Protein AF-A0A9Q3IYP3-F1 (afdb_monomer_lite)

Structure (mmCIF, N/CA/C/O backbone):
data_AF-A0A9Q3IYP3-F1
#
_entry.id   AF-A0A9Q3IYP3-F1
#
loop_
_atom_site.group_PDB
_atom_site.id
_atom_site.type_symbol
_atom_site.label_atom_id
_atom_site.label_alt_id
_atom_site.label_comp_id
_atom_site.label_asym_id
_atom_site.label_entity_id
_atom_site.label_seq_id
_atom_site.pdbx_PDB_ins_code
_atom_site.Cartn_x
_atom_site.Cartn_y
_atom_site.Cartn_z
_atom_site.occupancy
_atom_site.B_iso_or_equiv
_atom_site.auth_seq_id
_atom_site.auth_comp_id
_atom_site.auth_asym_id
_atom_site.auth_atom_id
_atom_site.pdbx_PDB_model_num
ATOM 1 N N . MET A 1 1 ? -25.942 8.165 0.997 1.00 43.72 1 MET A N 1
ATOM 2 C CA . MET A 1 1 ? -25.496 6.760 1.086 1.00 43.72 1 MET A CA 1
ATOM 3 C C . MET A 1 1 ? -24.347 6.604 0.104 1.00 43.72 1 MET A C 1
ATOM 5 O O . MET A 1 1 ? -24.594 6.664 -1.089 1.00 43.72 1 MET A O 1
ATOM 9 N N . ALA A 1 2 ? -23.098 6.566 0.575 1.00 56.38 2 ALA A N 1
ATOM 10 C CA . ALA A 1 2 ? -21.951 6.377 -0.312 1.00 56.38 2 ALA A CA 1
ATOM 11 C C . ALA A 1 2 ? -21.755 4.872 -0.513 1.00 56.38 2 ALA A C 1
ATOM 13 O O . ALA A 1 2 ? -21.346 4.168 0.409 1.00 56.38 2 ALA A O 1
ATOM 14 N N . GLU A 1 3 ? -22.115 4.374 -1.692 1.00 59.12 3 GLU A N 1
ATOM 15 C CA . GLU A 1 3 ? -21.836 3.002 -2.096 1.00 59.12 3 GLU A CA 1
ATOM 16 C C . GLU A 1 3 ? -20.316 2.816 -2.147 1.00 59.12 3 GLU A C 1
ATOM 18 O O . GLU A 1 3 ? -19.628 3.316 -3.036 1.00 59.12 3 GLU A O 1
ATOM 23 N N . MET A 1 4 ? -19.773 2.118 -1.151 1.00 59.59 4 MET A N 1
ATOM 24 C CA . MET A 1 4 ? -18.382 1.683 -1.135 1.00 59.59 4 MET A CA 1
ATOM 25 C C . MET A 1 4 ? -18.234 0.591 -2.202 1.00 59.59 4 MET A C 1
ATOM 27 O O . MET A 1 4 ? -18.332 -0.600 -1.907 1.00 59.59 4 MET A O 1
ATOM 31 N N . THR A 1 5 ? -18.070 0.983 -3.468 1.00 63.00 5 THR A N 1
ATOM 32 C CA . THR A 1 5 ? -17.917 0.052 -4.589 1.00 63.00 5 THR A CA 1
ATOM 33 C C . THR A 1 5 ? -16.693 -0.824 -4.332 1.00 63.00 5 THR A C 1
ATOM 35 O O . THR A 1 5 ? -15.551 -0.374 -4.471 1.00 63.00 5 THR A O 1
ATOM 38 N N . LYS A 1 6 ? -16.927 -2.070 -3.908 1.00 63.56 6 LYS A N 1
ATOM 39 C CA . LYS A 1 6 ? -15.890 -3.074 -3.671 1.00 63.56 6 LYS A CA 1
ATOM 40 C C . LYS A 1 6 ? -15.116 -3.235 -4.976 1.00 63.56 6 LYS A C 1
ATOM 42 O O . LYS A 1 6 ? -15.656 -3.728 -5.967 1.00 63.56 6 LYS A O 1
ATOM 47 N N . LYS A 1 7 ? -13.887 -2.714 -5.006 1.00 65.69 7 LYS A N 1
ATOM 48 C CA . LYS A 1 7 ? -13.035 -2.722 -6.197 1.00 65.69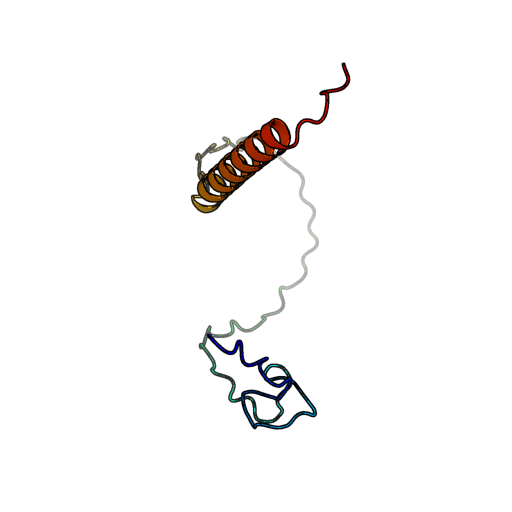 7 LYS A CA 1
ATOM 49 C C . LYS A 1 7 ? -12.891 -4.180 -6.621 1.00 65.69 7 LYS A C 1
ATOM 51 O O . LYS A 1 7 ? -12.425 -5.008 -5.847 1.00 65.69 7 LYS A O 1
ATOM 56 N N . LYS A 1 8 ? -13.401 -4.484 -7.811 1.00 68.81 8 LYS A N 1
ATOM 57 C CA . LYS A 1 8 ? -13.390 -5.814 -8.425 1.00 68.81 8 LYS A CA 1
ATOM 58 C C . LYS A 1 8 ? -11.944 -6.326 -8.370 1.00 68.81 8 LYS A C 1
ATOM 60 O O . LYS A 1 8 ? -11.047 -5.555 -8.717 1.00 68.81 8 LYS A O 1
ATOM 65 N N . ASN A 1 9 ? -11.714 -7.569 -7.932 1.00 80.19 9 ASN A N 1
ATOM 66 C CA . ASN A 1 9 ? -10.388 -8.209 -7.947 1.00 80.19 9 ASN A CA 1
ATOM 67 C C . ASN A 1 9 ? -9.969 -8.487 -9.400 1.00 80.19 9 ASN A C 1
ATOM 69 O O . ASN A 1 9 ? -9.955 -9.619 -9.863 1.00 80.19 9 ASN A O 1
ATOM 73 N N . THR A 1 10 ? -9.701 -7.427 -10.147 1.00 88.94 10 THR A N 1
ATOM 74 C CA . THR A 1 10 ? -9.329 -7.462 -11.556 1.00 88.94 10 THR A CA 1
ATOM 75 C C . THR A 1 10 ? -8.075 -6.634 -11.741 1.00 88.94 10 THR A C 1
ATOM 77 O O . THR A 1 10 ? -7.938 -5.567 -11.139 1.00 88.94 10 THR A O 1
ATOM 80 N N . CYS A 1 11 ? -7.177 -7.096 -12.599 1.00 90.12 11 CYS A N 1
ATOM 81 C CA . CYS A 1 11 ? -5.978 -6.391 -12.998 1.00 90.12 11 CYS A CA 1
ATOM 82 C C . CYS A 1 11 ? -6.297 -4.954 -13.416 1.00 90.12 11 CYS A C 1
ATOM 84 O O . CYS A 1 11 ? -6.943 -4.713 -14.433 1.00 90.12 11 CYS A O 1
ATOM 86 N N . HIS A 1 12 ? -5.770 -3.981 -12.677 1.00 89.12 12 HIS A N 1
ATOM 87 C CA . HIS A 1 12 ? -5.970 -2.565 -12.990 1.00 89.12 12 HIS A CA 1
ATOM 88 C C . HIS A 1 12 ? -5.202 -2.092 -14.235 1.00 89.12 12 HIS A C 1
ATOM 90 O O . HIS A 1 12 ? -5.465 -1.000 -14.725 1.00 89.12 12 HIS A O 1
ATOM 96 N N . ASN A 1 13 ? -4.268 -2.898 -14.753 1.00 86.69 13 ASN A N 1
ATOM 97 C CA . ASN A 1 13 ? -3.513 -2.573 -15.966 1.00 86.69 13 ASN A CA 1
ATOM 98 C C . ASN A 1 13 ? -4.239 -2.999 -17.254 1.00 86.69 13 ASN A C 1
ATOM 100 O O . ASN A 1 13 ? -4.123 -2.311 -18.264 1.00 86.69 13 ASN A O 1
ATOM 104 N N . CYS A 1 14 ? -4.954 -4.129 -17.251 1.00 89.56 14 CYS A N 1
ATOM 105 C CA . CYS A 1 14 ? -5.563 -4.687 -18.468 1.00 89.56 14 CYS A CA 1
ATOM 106 C C . CYS A 1 14 ? -7.042 -5.083 -18.338 1.00 89.56 14 CYS A C 1
ATOM 108 O O . CYS A 1 14 ? -7.666 -5.385 -19.350 1.00 89.56 14 CYS A O 1
ATOM 110 N N . GLY A 1 15 ? -7.605 -5.078 -17.127 1.00 88.38 15 GLY A N 1
ATOM 111 C CA . GLY A 1 15 ? -9.004 -5.412 -16.849 1.00 88.38 15 GLY A CA 1
ATOM 112 C C . GLY A 1 15 ? -9.299 -6.899 -16.622 1.00 88.38 15 GLY A C 1
ATOM 113 O O . GLY A 1 15 ? -10.424 -7.229 -16.257 1.00 88.38 15 GLY A O 1
ATOM 114 N N . SER A 1 16 ? -8.326 -7.799 -16.796 1.00 87.38 16 SER A N 1
ATOM 115 C CA . SER A 1 16 ? -8.524 -9.246 -16.604 1.00 87.38 16 SER A CA 1
ATOM 116 C C . SER A 1 16 ? -8.665 -9.639 -15.129 1.00 87.38 16 SER A C 1
ATOM 118 O O . SER A 1 16 ? -7.967 -9.096 -14.282 1.00 87.38 16 SER A O 1
ATOM 120 N N . ALA A 1 17 ? -9.513 -10.623 -14.817 1.00 89.56 17 ALA A N 1
ATOM 121 C CA . ALA A 1 17 ? -9.685 -11.159 -13.455 1.00 89.56 17 ALA A CA 1
ATOM 122 C C . ALA A 1 17 ? -8.676 -12.262 -13.072 1.00 89.56 17 ALA A C 1
ATOM 124 O O . ALA A 1 17 ? -8.627 -12.673 -11.920 1.00 89.56 17 ALA A O 1
ATOM 125 N N . ASP A 1 18 ? -7.890 -12.740 -14.038 1.00 90.06 18 ASP A N 1
ATOM 126 C CA . ASP A 1 18 ? -6.943 -13.851 -13.878 1.00 90.06 18 ASP A CA 1
ATOM 127 C C . ASP A 1 18 ? -5.734 -13.497 -12.989 1.00 90.06 18 ASP A C 1
ATOM 129 O O . ASP A 1 18 ? -5.233 -14.321 -12.232 1.00 90.06 18 ASP A O 1
ATOM 133 N N . HIS A 1 19 ? -5.296 -12.237 -13.028 1.00 90.25 19 HIS A N 1
ATOM 134 C CA . HIS A 1 19 ? -4.135 -11.756 -12.282 1.00 90.25 19 HIS A CA 1
ATOM 135 C C . HIS A 1 19 ? -4.367 -10.356 -11.705 1.00 90.25 19 HIS A C 1
ATOM 137 O O . HIS A 1 19 ? -5.282 -9.630 -12.098 1.00 90.25 19 HIS A O 1
ATOM 143 N N . TYR A 1 20 ? -3.480 -9.937 -10.802 1.00 90.81 20 TYR A N 1
ATOM 144 C CA . TYR A 1 20 ? -3.430 -8.566 -10.285 1.00 90.81 20 TYR A CA 1
ATOM 145 C C . TYR A 1 20 ? -2.449 -7.699 -11.076 1.00 90.81 20 TYR A C 1
ATOM 147 O O . TYR A 1 20 ? -1.596 -8.200 -11.805 1.00 90.81 20 TYR A O 1
ATOM 155 N N . ALA A 1 21 ? -2.526 -6.376 -10.901 1.00 87.69 21 ALA A N 1
ATOM 156 C CA . ALA A 1 21 ? -1.700 -5.423 -11.648 1.00 87.69 21 ALA A CA 1
ATOM 157 C C . ALA A 1 21 ? -0.182 -5.675 -11.532 1.00 87.69 21 ALA A C 1
ATOM 159 O O . ALA A 1 21 ? 0.529 -5.381 -12.492 1.00 87.69 21 ALA A O 1
ATOM 160 N N . ASN A 1 22 ? 0.283 -6.247 -10.412 1.00 85.00 22 ASN A N 1
ATOM 161 C CA . ASN A 1 22 ? 1.693 -6.573 -10.168 1.00 85.00 22 ASN A CA 1
ATOM 162 C C . ASN A 1 22 ? 2.195 -7.783 -10.979 1.00 85.00 22 ASN A C 1
ATOM 164 O O . ASN A 1 22 ? 3.363 -7.850 -11.333 1.00 85.00 22 ASN A O 1
ATOM 168 N N . SER A 1 23 ? 1.302 -8.715 -11.317 1.00 87.62 23 SER A N 1
ATOM 169 C CA . SER A 1 23 ? 1.603 -9.908 -12.124 1.00 87.62 23 SER A CA 1
ATOM 170 C C . SER A 1 23 ? 1.095 -9.763 -13.560 1.00 87.62 23 SER A C 1
ATOM 172 O O . SER A 1 23 ? 0.944 -10.747 -14.278 1.00 87.62 23 SER A O 1
ATOM 174 N N . CYS A 1 24 ? 0.772 -8.536 -13.980 1.00 90.38 24 CYS A N 1
ATOM 175 C CA . CYS A 1 24 ? 0.233 -8.294 -15.306 1.00 90.38 24 CYS A CA 1
ATOM 176 C C . CYS A 1 24 ? 1.315 -8.529 -16.367 1.00 90.38 24 CYS A C 1
ATOM 178 O O . CYS A 1 24 ? 2.309 -7.803 -16.377 1.00 90.38 24 CYS A O 1
ATOM 180 N N . PRO A 1 25 ? 1.110 -9.443 -17.332 1.00 88.00 25 PRO A N 1
ATOM 181 C CA . PRO A 1 25 ? 2.071 -9.661 -18.413 1.00 88.00 25 PRO A CA 1
ATOM 182 C C . PRO A 1 25 ? 2.192 -8.436 -19.334 1.00 88.00 25 PRO A C 1
ATOM 184 O O . PRO A 1 25 ? 3.177 -8.281 -20.045 1.00 88.00 25 PRO A O 1
ATOM 187 N N . LYS A 1 26 ? 1.198 -7.535 -19.303 1.00 83.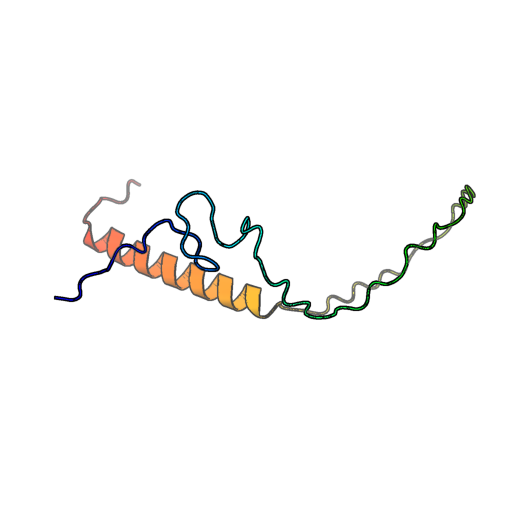81 26 LYS A N 1
ATOM 188 C CA . LYS A 1 26 ? 1.205 -6.242 -20.006 1.00 83.81 26 LYS A CA 1
ATOM 189 C C . LYS A 1 26 ? 1.687 -5.088 -19.119 1.00 83.81 26 LYS A C 1
ATOM 191 O O . LYS A 1 26 ? 1.428 -3.929 -19.449 1.00 83.81 26 LYS A O 1
ATOM 196 N N . ALA A 1 27 ? 2.315 -5.369 -17.974 1.00 78.00 27 ALA A N 1
ATOM 197 C CA . ALA A 1 27 ? 2.828 -4.328 -17.094 1.00 78.00 27 ALA A CA 1
ATOM 198 C C . ALA A 1 27 ? 3.851 -3.475 -17.855 1.00 78.00 27 ALA A C 1
ATOM 200 O O . ALA A 1 27 ? 4.948 -3.919 -18.190 1.00 78.00 27 ALA A O 1
ATOM 201 N N . LYS A 1 28 ? 3.485 -2.220 -18.132 1.00 71.50 28 LYS A N 1
ATOM 202 C CA . LYS A 1 28 ? 4.435 -1.220 -18.611 1.00 71.50 28 LYS A CA 1
ATOM 203 C C . LYS A 1 28 ? 5.355 -0.916 -17.436 1.00 71.50 28 LYS A C 1
ATOM 205 O O . LYS A 1 28 ? 4.937 -0.224 -16.508 1.00 71.50 28 LYS A O 1
ATOM 210 N N . LYS A 1 29 ? 6.572 -1.471 -17.444 1.00 67.50 29 LYS A N 1
ATOM 211 C CA . LYS A 1 29 ? 7.618 -1.107 -16.485 1.00 67.50 29 LYS A CA 1
ATOM 212 C C . LYS A 1 29 ? 7.816 0.402 -16.603 1.00 67.50 29 LYS A C 1
ATOM 214 O O . LYS A 1 29 ? 8.389 0.878 -17.578 1.00 67.50 29 LYS A O 1
ATOM 219 N N . LYS A 1 30 ? 7.289 1.169 -15.648 1.00 64.56 30 LYS A N 1
ATOM 220 C CA . LYS A 1 30 ? 7.737 2.544 -15.458 1.00 64.56 30 LYS A CA 1
ATOM 221 C C . LYS A 1 30 ? 9.128 2.405 -14.870 1.00 64.56 30 LYS A C 1
ATOM 223 O O . LYS A 1 30 ? 9.266 2.213 -13.670 1.00 64.56 30 LYS A O 1
ATOM 228 N N . ILE A 1 31 ? 10.130 2.368 -15.740 1.00 61.84 31 ILE A N 1
ATOM 229 C CA . ILE A 1 31 ? 11.519 2.413 -15.312 1.00 61.84 31 ILE A CA 1
ATOM 230 C C . ILE A 1 31 ? 11.720 3.827 -14.772 1.00 61.84 31 ILE A C 1
ATOM 232 O O . ILE A 1 31 ? 11.922 4.769 -15.531 1.00 61.84 31 ILE A O 1
ATOM 236 N N . TYR A 1 32 ? 11.570 3.997 -13.460 1.00 64.19 32 TYR A N 1
ATOM 237 C CA . TYR A 1 32 ? 12.329 5.024 -12.765 1.00 64.19 32 TYR A CA 1
ATOM 238 C C . TYR A 1 32 ? 13.772 4.538 -12.849 1.00 64.19 32 TYR A C 1
ATOM 240 O O . TYR A 1 32 ? 14.157 3.591 -12.169 1.00 64.19 32 TYR A O 1
ATOM 248 N N . ALA A 1 33 ? 14.500 5.078 -13.823 1.00 58.62 33 ALA A N 1
ATOM 249 C CA . ALA A 1 33 ? 15.887 4.740 -14.070 1.00 58.62 33 ALA A CA 1
ATOM 250 C C . ALA A 1 33 ? 16.697 5.127 -12.832 1.00 58.62 33 ALA A C 1
ATOM 252 O O . ALA A 1 33 ? 16.991 6.297 -12.612 1.00 58.62 33 ALA A O 1
ATOM 253 N N . ILE A 1 34 ? 16.997 4.136 -12.003 1.00 65.00 34 ILE A N 1
ATOM 254 C CA . ILE A 1 34 ? 18.181 4.153 -11.161 1.00 65.00 34 ILE A CA 1
ATOM 255 C C . ILE A 1 34 ? 19.181 3.354 -11.988 1.00 65.00 34 ILE A C 1
ATOM 257 O O . ILE A 1 34 ? 18.948 2.171 -12.252 1.00 65.00 34 ILE A O 1
ATOM 261 N N . GLU A 1 35 ? 20.186 4.039 -12.531 1.00 65.19 35 GLU A N 1
ATOM 262 C CA . GLU A 1 35 ? 21.254 3.419 -13.312 1.00 65.19 35 GLU A CA 1
ATOM 263 C C . GLU A 1 35 ? 21.844 2.248 -12.530 1.00 65.19 35 GLU A C 1
ATOM 265 O O . GLU A 1 35 ? 22.213 2.363 -11.362 1.00 65.19 35 GLU A O 1
ATOM 270 N N . GLN A 1 36 ? 21.860 1.097 -13.188 1.00 58.75 36 GLN A N 1
ATOM 271 C CA . GLN A 1 36 ? 22.452 -0.123 -12.680 1.00 58.75 36 GLN A CA 1
ATOM 272 C C . GLN A 1 36 ? 23.968 0.057 -12.724 1.00 58.75 36 GLN A C 1
ATOM 274 O O . GLN A 1 36 ? 24.543 0.207 -13.801 1.00 58.75 36 GLN A O 1
ATOM 279 N N . VAL A 1 37 ? 24.597 0.071 -11.553 1.00 60.56 37 VAL A N 1
ATOM 280 C CA . VAL A 1 37 ? 26.042 -0.118 -11.410 1.00 60.56 37 VAL A CA 1
ATOM 281 C C . VAL A 1 37 ? 26.342 -1.563 -11.836 1.00 60.56 37 VAL A C 1
ATOM 283 O O . VAL A 1 37 ? 25.678 -2.464 -11.317 1.00 60.56 37 VAL A O 1
ATOM 286 N N . PRO A 1 38 ? 27.254 -1.817 -12.790 1.00 63.34 38 PRO A N 1
ATOM 287 C CA . PRO A 1 38 ? 27.662 -3.177 -13.129 1.00 63.34 38 PRO A CA 1
ATOM 288 C C . PRO A 1 38 ? 28.303 -3.857 -11.913 1.00 63.34 38 PRO A C 1
ATOM 290 O O . PRO A 1 38 ? 29.149 -3.258 -11.249 1.00 63.34 38 PRO A O 1
ATOM 293 N N . GLU A 1 39 ? 27.890 -5.093 -11.624 1.00 69.12 39 GLU A N 1
ATOM 294 C CA . GLU A 1 39 ? 28.590 -5.987 -10.699 1.00 69.12 39 GLU A CA 1
ATOM 295 C C . GLU A 1 39 ? 29.947 -6.352 -11.319 1.00 69.12 39 GLU A C 1
ATOM 297 O O . GLU A 1 39 ? 30.032 -7.192 -12.212 1.00 69.12 39 GLU A O 1
ATOM 302 N N . GLU A 1 40 ? 31.005 -5.674 -10.881 1.00 64.44 40 GLU A N 1
ATOM 303 C CA . GLU A 1 40 ? 32.382 -6.124 -11.075 1.00 64.44 40 GLU A CA 1
ATOM 304 C C . GLU A 1 40 ? 32.756 -6.960 -9.843 1.00 64.44 40 GLU A C 1
ATOM 306 O O . GLU A 1 40 ? 32.827 -6.457 -8.720 1.00 64.44 40 GLU A O 1
ATOM 311 N N . GLU A 1 41 ? 32.930 -8.260 -10.068 1.00 62.44 41 GLU A N 1
ATOM 3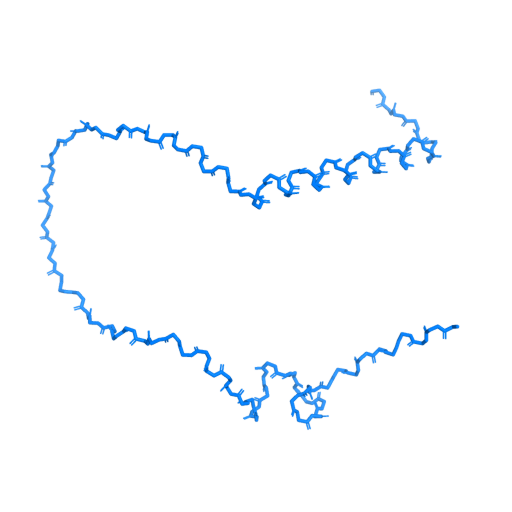12 C CA . GLU A 1 41 ? 33.366 -9.272 -9.104 1.00 62.44 41 GLU A CA 1
ATOM 313 C C . GLU A 1 41 ? 34.664 -8.825 -8.398 1.00 62.44 41 GLU A C 1
ATOM 315 O O . GLU A 1 41 ? 35.684 -8.565 -9.043 1.00 62.44 41 GLU A O 1
ATOM 320 N N . SER A 1 42 ? 34.655 -8.741 -7.066 1.00 45.56 42 SER A N 1
ATOM 321 C CA . SER A 1 42 ? 35.847 -8.400 -6.283 1.00 45.56 42 SER A CA 1
ATOM 322 C C . SER A 1 42 ? 36.800 -9.602 -6.179 1.00 45.56 42 SER A C 1
ATOM 324 O O . SER A 1 42 ? 36.343 -10.689 -5.808 1.00 45.56 42 SER A O 1
ATOM 326 N N . PRO A 1 43 ? 38.112 -9.437 -6.436 1.00 62.00 43 PRO A N 1
ATOM 327 C CA . PRO A 1 43 ? 39.086 -10.509 -6.278 1.00 62.00 43 PRO A CA 1
ATOM 328 C C . PRO A 1 43 ? 39.258 -10.886 -4.800 1.00 62.00 43 PRO A C 1
ATOM 330 O O . PRO A 1 43 ? 39.296 -10.025 -3.924 1.00 62.00 43 PRO A O 1
ATOM 333 N N . THR A 1 44 ? 39.364 -12.191 -4.548 1.00 56.06 44 THR A N 1
ATOM 334 C CA . THR A 1 44 ? 39.719 -12.791 -3.258 1.00 56.06 44 THR A CA 1
ATOM 335 C C . THR A 1 44 ? 41.134 -12.389 -2.853 1.00 56.06 44 THR A C 1
ATOM 337 O O . THR A 1 44 ? 42.056 -12.600 -3.641 1.00 56.06 44 THR A O 1
ATOM 340 N N . ASP A 1 45 ? 41.322 -11.914 -1.625 1.00 53.53 45 ASP A N 1
ATOM 341 C CA . ASP A 1 45 ? 42.621 -11.968 -0.953 1.00 53.53 45 ASP A CA 1
ATOM 342 C C . ASP A 1 45 ? 42.392 -12.261 0.535 1.00 53.53 45 ASP A C 1
ATOM 344 O O . ASP A 1 45 ? 41.976 -11.403 1.315 1.00 53.53 45 ASP A O 1
ATOM 348 N N . ASP A 1 46 ? 42.582 -13.531 0.892 1.00 55.59 46 ASP A N 1
ATOM 349 C CA . ASP A 1 46 ? 42.767 -13.973 2.267 1.00 55.59 46 ASP A CA 1
ATOM 350 C C . ASP A 1 46 ? 44.116 -13.439 2.754 1.00 55.59 46 ASP A C 1
ATOM 352 O O . ASP A 1 46 ? 45.166 -14.019 2.473 1.00 55.59 46 ASP A O 1
ATOM 356 N N . SER A 1 47 ? 44.095 -12.350 3.515 1.00 64.88 47 SER A N 1
ATOM 357 C CA . SER A 1 47 ? 45.227 -12.001 4.362 1.00 64.88 47 SER A CA 1
ATOM 358 C C . SER A 1 47 ? 44.719 -11.508 5.707 1.00 64.88 47 SER A C 1
ATOM 360 O O . SER A 1 47 ? 44.290 -10.369 5.876 1.00 64.88 47 SER A O 1
ATOM 362 N N . GLU A 1 48 ? 44.770 -12.413 6.679 1.00 65.75 48 GLU A N 1
ATOM 363 C CA . GLU A 1 48 ? 44.656 -12.093 8.093 1.00 65.75 48 GLU A CA 1
ATOM 364 C C . GLU A 1 48 ? 45.749 -11.084 8.473 1.00 65.75 48 GLU A C 1
ATOM 366 O O . GLU A 1 48 ? 46.934 -11.287 8.193 1.00 65.75 48 GLU A O 1
ATOM 371 N N . SER A 1 49 ? 45.364 -10.003 9.144 1.00 57.00 49 SER A N 1
ATOM 372 C CA . SER A 1 49 ? 46.298 -9.190 9.917 1.00 57.00 49 SER A CA 1
ATOM 373 C C . SER A 1 49 ? 45.576 -8.556 11.101 1.00 57.00 49 SER A C 1
ATOM 375 O O . SER A 1 49 ? 44.906 -7.532 10.969 1.00 57.00 49 SER A O 1
ATOM 377 N N . ASP A 1 50 ? 45.729 -9.194 12.259 1.00 51.19 50 ASP A N 1
ATOM 378 C CA . ASP A 1 50 ? 45.575 -8.589 13.579 1.00 51.19 50 ASP A CA 1
ATOM 379 C C . ASP A 1 50 ? 46.423 -7.313 13.696 1.00 51.19 50 ASP A C 1
ATOM 381 O O . ASP A 1 50 ? 47.623 -7.365 13.410 1.00 51.19 50 ASP A O 1
ATOM 385 N N . SER A 1 51 ? 45.842 -6.210 14.197 1.00 57.62 51 SER A N 1
ATOM 386 C CA . SER A 1 51 ? 46.395 -5.383 15.296 1.00 57.62 51 SER A CA 1
ATOM 387 C C . SER A 1 51 ? 45.803 -3.963 15.377 1.00 57.62 51 SER A C 1
ATOM 389 O O . SER A 1 51 ? 45.832 -3.214 14.406 1.00 57.62 51 SER A O 1
ATOM 391 N N . MET A 1 52 ? 45.455 -3.592 16.619 1.00 54.03 52 MET A N 1
ATOM 392 C CA . MET A 1 52 ? 45.422 -2.249 17.235 1.00 54.03 52 MET A CA 1
ATOM 393 C C . MET A 1 52 ? 44.145 -1.390 17.111 1.00 54.03 52 MET A C 1
ATOM 395 O O . MET A 1 52 ? 43.965 -0.599 16.194 1.00 54.03 52 MET A O 1
ATOM 399 N N . ASP A 1 53 ? 43.295 -1.565 18.128 1.00 53.03 53 ASP A N 1
ATOM 400 C CA . ASP A 1 53 ? 42.892 -0.565 19.135 1.00 53.03 53 ASP A CA 1
ATOM 401 C C . ASP A 1 53 ? 42.502 0.881 18.743 1.00 53.03 53 ASP A C 1
ATOM 403 O O . ASP A 1 53 ? 43.302 1.687 18.276 1.00 53.03 53 ASP A O 1
ATOM 407 N N . ASP A 1 54 ? 41.278 1.211 19.179 1.00 59.31 54 ASP A N 1
ATOM 408 C CA . ASP A 1 54 ? 40.956 2.384 20.010 1.00 59.31 54 ASP A CA 1
ATOM 409 C C . ASP A 1 54 ? 40.980 3.780 19.357 1.00 59.31 54 ASP A C 1
ATOM 411 O O . ASP A 1 54 ? 41.919 4.563 19.493 1.00 59.31 54 ASP A O 1
ATOM 415 N N . ALA A 1 55 ? 39.864 4.110 18.695 1.00 60.84 55 ALA A N 1
ATOM 416 C CA . ALA A 1 55 ? 39.160 5.389 18.855 1.00 60.84 55 ALA A CA 1
ATOM 417 C 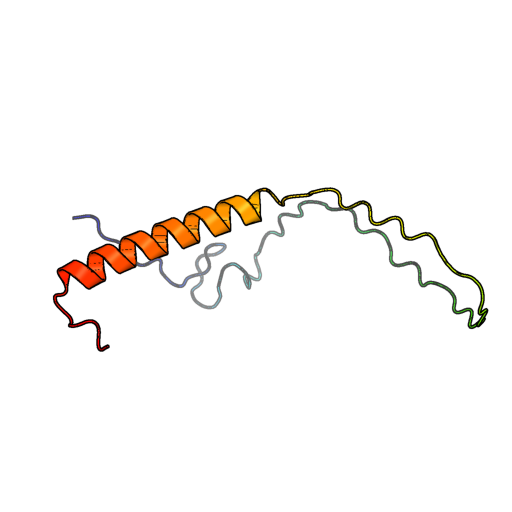C . ALA A 1 55 ? 37.838 5.377 18.065 1.00 60.84 55 ALA A C 1
ATOM 419 O O . ALA A 1 55 ? 37.631 6.187 17.159 1.00 60.84 55 ALA A O 1
ATOM 420 N N . ILE A 1 56 ? 36.890 4.504 18.424 1.00 63.59 56 ILE A N 1
ATOM 421 C CA . ILE A 1 56 ? 35.486 4.812 18.121 1.00 63.59 56 ILE A CA 1
ATOM 422 C C . ILE A 1 56 ? 35.076 5.853 19.159 1.00 63.59 56 ILE A C 1
ATOM 424 O O . ILE A 1 56 ? 34.508 5.542 20.203 1.00 63.59 56 ILE A O 1
ATOM 428 N N . ARG A 1 57 ? 35.426 7.118 18.907 1.00 63.25 57 ARG A N 1
ATOM 429 C CA . ARG A 1 57 ? 34.685 8.216 19.516 1.00 63.25 57 ARG A CA 1
ATOM 430 C C . ARG A 1 57 ? 33.270 8.038 18.996 1.00 63.25 57 ARG A C 1
ATOM 432 O O . ARG A 1 57 ? 33.026 8.340 17.832 1.00 63.25 57 ARG A O 1
ATOM 439 N N . GLU A 1 58 ? 32.385 7.502 19.833 1.00 67.19 58 GLU A N 1
ATOM 440 C CA . GLU A 1 58 ? 30.954 7.523 19.573 1.00 67.19 58 GLU A CA 1
ATOM 441 C C . GLU A 1 58 ? 30.585 8.973 19.286 1.00 67.19 58 GLU A C 1
ATOM 443 O O . GLU A 1 58 ? 30.501 9.822 20.176 1.00 67.19 58 GLU A O 1
ATOM 448 N N . GLN A 1 59 ? 30.433 9.281 18.004 1.00 62.00 59 GLN A N 1
ATOM 449 C CA . GLN A 1 59 ? 29.564 10.353 17.605 1.00 62.00 59 GLN A CA 1
ATOM 450 C C . GLN A 1 59 ? 28.173 9.838 17.941 1.00 62.00 59 GLN A C 1
ATOM 452 O O . GLN A 1 59 ? 27.512 9.197 17.130 1.00 62.00 59 GLN A O 1
ATOM 457 N N . SER A 1 60 ? 27.760 10.055 19.189 1.00 65.62 60 SER A N 1
ATOM 458 C CA . SER A 1 60 ? 26.351 10.144 19.529 1.00 65.62 60 SER A CA 1
ATOM 459 C C . SER A 1 60 ? 25.827 11.399 18.835 1.00 65.62 60 SER A C 1
ATOM 461 O O . SER A 1 60 ? 25.616 12.436 19.462 1.00 65.62 60 SER A O 1
ATOM 463 N N . ASP A 1 61 ? 25.744 11.343 17.512 1.00 57.22 61 ASP A N 1
ATOM 464 C CA . ASP A 1 61 ? 24.922 12.265 16.774 1.00 57.22 61 ASP A CA 1
ATOM 465 C C . ASP A 1 61 ? 23.508 11.757 17.024 1.00 57.22 61 ASP A C 1
ATOM 467 O O . ASP A 1 61 ? 23.122 10.658 16.624 1.00 57.22 61 ASP A O 1
ATOM 471 N N . ASP A 1 62 ? 22.784 12.533 17.825 1.00 63.50 62 ASP A N 1
ATOM 472 C CA . ASP A 1 62 ? 21.341 12.506 17.985 1.00 63.50 62 ASP A CA 1
ATOM 473 C C . ASP A 1 62 ? 20.652 12.687 16.614 1.00 63.50 62 ASP A C 1
ATOM 475 O O . ASP A 1 62 ? 19.915 13.646 16.383 1.00 63.50 62 ASP A O 1
ATOM 479 N N . ASP A 1 63 ? 20.849 11.747 15.690 1.00 62.34 63 ASP A N 1
ATOM 480 C CA . ASP A 1 63 ? 19.996 11.527 14.535 1.00 62.34 63 ASP A CA 1
ATOM 481 C C . ASP A 1 63 ? 18.704 10.904 15.059 1.00 62.34 63 ASP A C 1
ATOM 483 O O . ASP A 1 63 ? 18.382 9.733 14.832 1.00 62.34 63 ASP A O 1
ATOM 487 N N . GLN A 1 64 ? 17.937 11.698 15.811 1.00 65.06 64 GLN A N 1
ATOM 488 C CA . GLN A 1 64 ? 16.531 11.416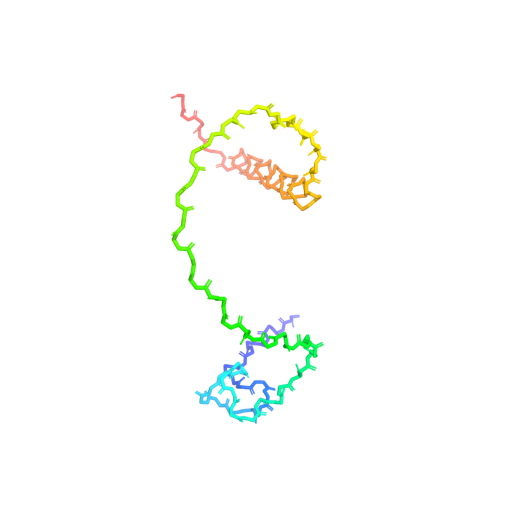 16.008 1.00 65.06 64 GLN A CA 1
ATOM 489 C C . GLN A 1 64 ? 15.911 11.361 14.621 1.00 65.06 64 GLN A C 1
ATOM 491 O O . GLN A 1 64 ? 15.597 12.380 14.008 1.00 65.06 64 GLN A O 1
ATOM 496 N N . ASN A 1 65 ? 15.765 10.139 14.114 1.00 72.81 65 ASN A N 1
ATOM 497 C CA . ASN A 1 65 ? 15.038 9.871 12.898 1.00 72.81 65 ASN A CA 1
ATOM 498 C C . ASN A 1 65 ? 13.652 10.517 13.070 1.00 72.81 65 ASN A C 1
ATOM 500 O O . ASN A 1 65 ? 12.876 10.073 13.919 1.00 72.81 65 ASN A O 1
ATOM 504 N N . PRO A 1 66 ? 13.299 11.562 12.303 1.00 75.25 66 PRO A N 1
ATOM 505 C CA . PRO A 1 66 ? 12.069 12.321 12.533 1.00 75.25 66 PRO A CA 1
ATOM 506 C C . PRO A 1 66 ? 10.810 11.448 12.391 1.00 75.25 66 PRO A C 1
ATOM 508 O O . PRO A 1 66 ? 9.734 11.792 12.884 1.00 75.25 66 PRO A O 1
ATOM 511 N N . ILE A 1 67 ? 10.935 10.287 11.740 1.00 81.31 67 ILE A N 1
ATOM 512 C CA . ILE A 1 67 ? 9.875 9.284 11.626 1.00 81.31 67 ILE A CA 1
ATOM 513 C C . ILE A 1 67 ? 9.650 8.548 12.958 1.00 81.31 67 ILE A C 1
ATOM 515 O O . ILE A 1 67 ? 8.500 8.280 13.305 1.00 81.31 67 ILE A O 1
ATOM 519 N N . GLU A 1 68 ? 10.707 8.251 13.717 1.00 82.31 68 GLU A N 1
ATOM 520 C CA . GLU A 1 68 ? 10.621 7.621 15.045 1.00 82.31 68 GLU A CA 1
ATOM 521 C C . GLU A 1 68 ? 9.837 8.512 16.017 1.00 82.31 68 GLU A C 1
ATOM 523 O O . GLU A 1 68 ? 8.880 8.056 16.645 1.00 82.31 68 GLU A O 1
ATOM 528 N N . GLU A 1 69 ? 10.144 9.812 16.063 1.00 82.50 69 GLU A N 1
ATOM 529 C CA . GLU A 1 69 ? 9.444 10.762 16.936 1.00 82.50 69 GLU A CA 1
ATOM 530 C C . GLU A 1 69 ? 7.939 10.846 16.605 1.00 82.50 69 GLU A C 1
ATOM 532 O O . GLU A 1 69 ? 7.077 10.854 17.494 1.00 82.50 69 GLU A O 1
ATOM 537 N N . LEU A 1 70 ? 7.596 10.851 15.311 1.00 87.81 70 LEU A N 1
ATOM 538 C CA . LEU A 1 70 ? 6.206 10.830 14.851 1.00 87.81 70 LEU A CA 1
ATOM 539 C C . LEU A 1 70 ? 5.497 9.517 15.205 1.00 87.81 70 LEU A C 1
ATOM 541 O O . LEU A 1 70 ? 4.324 9.538 15.599 1.00 87.81 70 LEU A O 1
ATOM 545 N N . LEU A 1 71 ? 6.192 8.383 15.102 1.00 91.12 71 LEU A N 1
ATOM 546 C CA . LEU A 1 71 ? 5.646 7.077 15.453 1.00 91.12 71 LEU A CA 1
ATOM 547 C C . LEU A 1 71 ? 5.365 6.982 16.958 1.00 91.12 71 LEU A C 1
ATOM 549 O O . LEU A 1 71 ? 4.273 6.557 17.347 1.00 91.12 71 LEU A O 1
ATOM 553 N N . VAL A 1 72 ? 6.292 7.441 17.802 1.00 91.69 72 VAL A N 1
ATOM 554 C CA . VAL A 1 72 ? 6.128 7.482 19.264 1.00 91.69 72 VAL A CA 1
ATOM 555 C C . VAL A 1 72 ? 4.933 8.358 19.653 1.00 91.69 72 VAL A C 1
ATOM 557 O O . VAL A 1 72 ? 4.065 7.923 20.418 1.00 91.69 72 VAL A O 1
ATOM 560 N N . LYS A 1 73 ? 4.810 9.556 19.064 1.00 91.38 73 LYS A N 1
ATOM 561 C CA . LYS A 1 73 ? 3.663 10.458 19.284 1.00 91.38 73 LYS A CA 1
ATOM 562 C C . LYS A 1 73 ? 2.332 9.814 18.886 1.00 91.38 73 LYS A C 1
ATOM 564 O O . LYS A 1 73 ? 1.356 9.898 19.638 1.00 91.38 73 LYS A O 1
ATOM 569 N N . TYR A 1 74 ? 2.275 9.142 17.735 1.00 92.81 74 TYR A N 1
ATOM 570 C CA . TYR A 1 74 ? 1.073 8.431 17.289 1.00 92.81 74 TYR A CA 1
ATOM 571 C C . TYR A 1 74 ? 0.690 7.294 18.247 1.00 92.81 74 TYR A C 1
ATOM 573 O O . TYR A 1 74 ? -0.478 7.168 18.628 1.00 92.81 74 TYR A O 1
ATOM 581 N N . GLN A 1 75 ? 1.666 6.493 18.680 1.00 93.38 75 GLN A N 1
ATOM 582 C CA . GLN A 1 75 ? 1.438 5.397 19.620 1.00 93.38 75 GLN A CA 1
ATOM 583 C C . GLN A 1 75 ? 0.926 5.899 20.975 1.00 93.38 75 GLN A C 1
ATOM 585 O O . GLN A 1 75 ? -0.020 5.321 21.510 1.00 93.38 75 GLN A O 1
ATOM 590 N N . TYR A 1 76 ? 1.494 6.986 21.510 1.00 90.38 76 TYR A N 1
ATOM 591 C CA . TYR A 1 76 ? 1.036 7.590 22.764 1.00 90.38 76 TYR A CA 1
ATOM 592 C C . TYR A 1 76 ? -0.409 8.096 22.659 1.00 90.38 76 TYR A C 1
ATOM 594 O O . TYR A 1 76 ? -1.252 7.745 23.485 1.00 90.38 76 TYR A O 1
ATOM 602 N N . LYS A 1 77 ? -0.737 8.832 21.587 1.00 90.94 77 LYS A N 1
ATOM 603 C CA . LYS A 1 77 ? -2.102 9.323 21.336 1.00 90.94 77 LYS A CA 1
ATOM 604 C C . LYS A 1 77 ? -3.114 8.179 21.227 1.00 90.94 77 LYS A C 1
ATOM 606 O O . LYS A 1 77 ? -4.204 8.262 21.787 1.00 90.94 77 LYS A O 1
ATOM 611 N N . LYS A 1 78 ? -2.744 7.093 20.542 1.00 91.06 78 LYS A N 1
ATOM 612 C CA . LYS A 1 78 ? -3.581 5.894 20.419 1.00 91.06 78 LYS A CA 1
ATOM 613 C C . LYS A 1 78 ? -3.777 5.195 21.769 1.00 91.06 78 LYS A C 1
ATOM 615 O O . LYS A 1 78 ? -4.893 4.789 22.070 1.00 91.06 78 LYS A O 1
ATOM 620 N N . LYS A 1 79 ? -2.728 5.079 22.592 1.00 87.00 79 LYS A N 1
ATOM 621 C CA . LYS A 1 79 ? -2.816 4.496 23.944 1.00 87.00 79 LYS A CA 1
ATOM 622 C C . LYS A 1 79 ? -3.726 5.312 24.866 1.00 87.00 79 LYS A C 1
ATOM 624 O O . LYS A 1 79 ? -4.551 4.709 25.541 1.00 87.00 79 LYS A O 1
ATOM 629 N N . SER A 1 80 ? -3.632 6.645 24.845 1.00 80.62 80 SER A N 1
ATOM 630 C CA . SER A 1 80 ? -4.535 7.526 25.605 1.00 80.62 80 SER A CA 1
ATOM 631 C C . SER A 1 80 ? -5.989 7.322 25.185 1.00 80.62 80 SER A C 1
ATOM 633 O O . SER A 1 80 ? -6.829 7.019 26.020 1.00 80.62 80 SER A O 1
ATOM 635 N N . GLN A 1 81 ? -6.267 7.360 23.877 1.00 81.12 81 GLN A N 1
ATOM 636 C CA . GLN A 1 81 ? -7.621 7.156 23.358 1.00 81.12 81 GLN A CA 1
ATOM 637 C C . GLN A 1 81 ? -8.197 5.784 23.747 1.00 81.12 81 GLN A C 1
ATOM 639 O O . GLN A 1 81 ? -9.384 5.672 24.031 1.00 81.12 81 GLN A O 1
ATOM 644 N N . ILE A 1 82 ? -7.366 4.737 23.786 1.00 74.38 82 ILE A N 1
ATOM 645 C CA . ILE A 1 82 ? -7.783 3.408 24.251 1.00 74.38 82 ILE A CA 1
ATOM 646 C C . ILE A 1 82 ? -8.093 3.413 25.754 1.00 74.38 82 ILE A C 1
ATOM 648 O O . ILE A 1 82 ? -9.079 2.803 26.157 1.00 74.38 82 ILE A O 1
ATOM 652 N N . GLN A 1 83 ? -7.285 4.082 26.581 1.00 68.31 83 GLN A N 1
ATOM 653 C CA . GLN A 1 83 ? -7.521 4.165 28.028 1.00 68.31 83 GLN A CA 1
ATOM 654 C C . GLN A 1 83 ? -8.818 4.907 28.360 1.00 68.31 83 GLN A C 1
ATOM 656 O O . GLN A 1 83 ? -9.561 4.453 29.230 1.00 68.31 83 GLN A O 1
ATOM 661 N N . ASP A 1 84 ? -9.123 5.981 27.633 1.00 71.00 84 ASP A N 1
ATOM 662 C CA . ASP A 1 84 ? -10.368 6.735 27.798 1.00 71.00 84 ASP A CA 1
ATOM 663 C C . ASP A 1 84 ? -11.587 5.858 27.460 1.00 71.00 84 ASP A C 1
ATOM 665 O O . ASP A 1 84 ? -12.539 5.778 28.232 1.00 71.00 84 ASP A O 1
ATOM 669 N N . ILE A 1 85 ? -11.513 5.092 26.365 1.00 66.88 85 ILE A N 1
ATOM 670 C CA . ILE A 1 85 ? -12.564 4.137 25.975 1.00 66.88 85 ILE A CA 1
ATOM 671 C C . ILE A 1 85 ? -12.715 3.007 27.010 1.00 66.88 85 ILE A C 1
ATOM 673 O O . ILE A 1 85 ? -13.832 2.583 27.302 1.00 66.88 85 ILE A O 1
ATOM 677 N N . GLN A 1 86 ? -11.616 2.508 27.584 1.00 62.41 86 GLN A N 1
ATOM 678 C CA . GLN A 1 86 ? -11.664 1.461 28.613 1.00 62.41 86 GLN A CA 1
ATOM 679 C C . GLN A 1 86 ? -12.280 1.950 29.933 1.00 62.41 86 GLN A C 1
ATOM 681 O O . GLN A 1 86 ? -12.954 1.172 30.606 1.00 62.41 86 GLN A O 1
ATOM 686 N N . LEU A 1 87 ? -12.082 3.221 30.299 1.00 60.00 87 LEU A N 1
ATOM 687 C CA . LEU A 1 87 ? -12.700 3.830 31.481 1.00 60.00 87 LEU A CA 1
ATOM 688 C C . LEU A 1 87 ? -14.212 4.032 31.302 1.00 60.00 87 LEU A C 1
ATOM 690 O O . LEU A 1 87 ? -14.964 3.801 32.247 1.00 60.00 87 LEU A O 1
ATOM 694 N N . GLU A 1 88 ? -14.669 4.386 30.097 1.00 60.44 88 GLU A N 1
ATOM 695 C CA . GLU A 1 88 ? -16.105 4.480 29.792 1.00 60.44 88 GLU A CA 1
ATOM 696 C C . GLU A 1 88 ? -16.790 3.107 29.698 1.00 60.44 88 GLU A C 1
ATOM 698 O O . GLU A 1 88 ? -17.980 2.984 29.987 1.00 60.44 88 GLU A O 1
ATOM 703 N N . ALA A 1 89 ? -16.043 2.051 29.362 1.00 61.56 89 ALA A N 1
ATOM 704 C CA . ALA A 1 89 ? -16.556 0.684 29.281 1.00 61.56 89 ALA A CA 1
ATOM 705 C C . ALA A 1 89 ? -16.805 0.009 30.648 1.00 61.56 89 ALA A C 1
ATOM 707 O O . ALA A 1 89 ? -17.230 -1.146 30.675 1.00 61.56 89 ALA A O 1
ATOM 708 N N . GLY A 1 90 ? -16.571 0.696 31.776 1.00 57.28 90 GLY A N 1
ATOM 709 C CA . GLY A 1 90 ? -17.018 0.244 33.099 1.00 57.28 90 GLY A CA 1
ATOM 710 C C . GLY A 1 90 ? -16.505 -1.138 33.514 1.00 57.28 90 GLY A C 1
ATOM 711 O O . GLY A 1 90 ? -17.229 -1.885 34.169 1.00 57.28 90 GLY A O 1
ATOM 712 N N . MET A 1 91 ? -15.279 -1.502 33.130 1.00 56.56 91 MET A N 1
ATOM 713 C CA . MET A 1 91 ? -14.644 -2.733 33.606 1.00 56.56 91 MET A CA 1
ATOM 714 C C . MET A 1 91 ? -13.791 -2.425 34.845 1.00 56.56 91 MET A C 1
ATOM 716 O O . MET A 1 91 ? -13.007 -1.470 34.811 1.00 56.56 91 M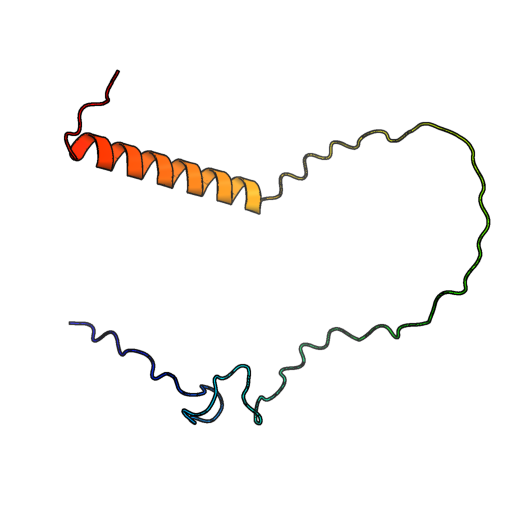ET A O 1
ATOM 720 N N . PRO A 1 92 ? -13.927 -3.185 35.950 1.00 58.78 92 PRO A N 1
ATOM 721 C CA . PRO A 1 92 ? -13.087 -2.983 37.120 1.00 58.78 92 PRO A CA 1
ATOM 722 C C . PRO A 1 92 ? -11.628 -3.240 36.735 1.00 58.78 92 PRO A C 1
ATOM 724 O O . PRO A 1 92 ? -11.306 -4.232 36.084 1.00 58.78 92 PRO A O 1
ATOM 727 N N . LYS A 1 93 ? -10.741 -2.319 37.119 1.00 63.25 93 LYS A N 1
ATOM 728 C CA . LYS A 1 93 ? -9.304 -2.583 37.097 1.00 63.25 93 LYS A CA 1
ATOM 729 C C . LYS A 1 93 ? -9.048 -3.563 38.235 1.00 63.25 93 LYS A C 1
ATOM 731 O O . LYS A 1 93 ? -9.064 -3.146 39.391 1.00 63.25 93 LYS A O 1
ATOM 736 N N . ASP A 1 94 ? -8.913 -4.845 37.908 1.00 62.44 94 ASP A N 1
ATOM 737 C CA . ASP A 1 94 ? -8.491 -5.845 38.881 1.00 62.44 94 ASP A CA 1
ATOM 738 C C . ASP A 1 94 ? -7.122 -5.426 39.433 1.00 62.44 94 ASP A C 1
ATOM 740 O O . ASP A 1 94 ? -6.175 -5.163 38.686 1.00 62.44 94 ASP A O 1
ATOM 744 N N . THR A 1 95 ? -7.116 -5.255 40.752 1.00 56.72 95 THR A N 1
ATOM 745 C CA . THR A 1 95 ? -5.982 -4.984 41.643 1.00 56.72 95 THR A CA 1
ATOM 746 C C . THR A 1 95 ? -4.811 -5.927 41.437 1.00 56.72 95 THR A C 1
ATOM 748 O O . THR A 1 95 ? -5.078 -7.143 41.309 1.00 56.72 95 THR A O 1
#

pLDDT: mean 71.03, std 13.45, range [43.72, 93.38]

Organism: NCBI:txid1389203

Foldseek 3Di:
DDPPPPPQCAAPVPRHNPDHVVPDPPNPPPPPDPDDDDDDDDDDDDDDDDDDDDDPPPPPPPPPVVVVVVVVVVVVVVVVVVVVVVVVVPDDPDD

Radius of gyration: 27.73 Å; chains: 1; bounding box: 72×26×62 Å

Sequence (95 aa):
MAEMTKKKNTCHNCGSADHYANSCPKAKKKIYAIEQVPEEESPTDDSESDSMDDAIREQSDDDQNPIEELLVKYQYKKKSQIQDIQLEAGMPKDT

Secondary structure (DSSP, 8-state):
--------SS-TTT--SSS-GGG-TT--------------PPPP---------------------HHHHHHHHHHHHHHHHHHHHHHHTT-----

InterPro domains:
  IPR001878 Zinc finger, CCHC-type [PF00098] (9-26)
  IPR001878 Zinc finger, CCHC-type [PS50158] (11-26)
  IPR001878 Zinc finger, CCHC-type [SM00343] (10-26)
  IPR036875 Zinc finger, CCHC-type superfamily [SSF57756] (5-32)